Protein AF-A0A2W6ZBH2-F1 (afdb_monomer_lite)

Sequence (110 aa):
MNERRKTFGVDPGPTDDLGASDFQPRPIARPDPAAARRVAEADGYTSGATTRAPGDTQHRYRTGRTAQLNLKVTPETRARFAAMADAAGVSMNELFERAFAAYLKSEDGR

Radius of gyration: 28.19 Å; chains: 1; bounding box: 40×54×74 Å

Secondary structure (DSSP, 8-state):
--------------GGGGTGGG-PPPPP-PPPHHHHHHHHHHTT--TT-----TT-------------------HHHHHHHHHHHHHTTS-HHHHHHHHHHHHHHHHHT-

pLDDT: mean 78.33, std 16.03, range [37.0, 98.19]

Structure (mmCIF, N/CA/C/O backbone):
data_AF-A0A2W6ZBH2-F1
#
_entry.id   AF-A0A2W6ZBH2-F1
#
loop_
_atom_site.group_PDB
_atom_site.id
_atom_site.type_symbol
_atom_site.label_atom_id
_atom_site.label_alt_id
_atom_site.label_comp_id
_atom_site.label_asym_id
_atom_site.label_entity_id
_atom_site.label_seq_id
_atom_site.pdbx_PDB_ins_code
_atom_site.Cartn_x
_atom_site.Cartn_y
_atom_site.Cartn_z
_atom_site.occupancy
_atom_site.B_iso_or_equiv
_atom_site.auth_seq_id
_atom_site.auth_comp_id
_atom_site.auth_asym_id
_atom_site.auth_atom_id
_atom_site.pdbx_PDB_model_num
ATOM 1 N N . MET A 1 1 ? -21.664 32.406 -27.147 1.00 37.00 1 MET A N 1
ATOM 2 C CA . MET A 1 1 ? -20.529 32.968 -27.906 1.00 37.00 1 MET A CA 1
ATOM 3 C C . MET A 1 1 ? -19.337 32.987 -26.954 1.00 37.00 1 MET A C 1
ATOM 5 O O . MET A 1 1 ? -19.189 33.950 -26.221 1.00 37.00 1 MET A O 1
ATOM 9 N N . ASN A 1 2 ? -18.581 31.888 -26.834 1.00 43.66 2 ASN A N 1
ATOM 10 C CA . ASN A 1 2 ? -17.492 31.806 -25.849 1.00 43.66 2 ASN A CA 1
ATOM 11 C C . ASN A 1 2 ? -16.150 32.025 -26.543 1.00 43.66 2 ASN A C 1
ATOM 13 O O . ASN A 1 2 ? -15.661 31.166 -27.274 1.00 43.66 2 ASN A O 1
ATOM 17 N N . GLU A 1 3 ? -15.590 33.204 -26.307 1.00 51.34 3 GLU A N 1
ATOM 18 C CA . GLU A 1 3 ? -14.303 33.655 -26.813 1.00 51.34 3 GLU A CA 1
ATOM 19 C C . GLU A 1 3 ? -13.165 32.939 -26.068 1.00 51.34 3 GLU A C 1
ATOM 21 O O . GLU A 1 3 ? -13.066 32.981 -24.839 1.00 51.34 3 GLU A O 1
ATOM 26 N N . ARG A 1 4 ? -12.316 32.220 -26.809 1.00 60.31 4 ARG A N 1
ATOM 27 C CA . ARG A 1 4 ? -11.138 31.548 -26.248 1.00 60.31 4 ARG A CA 1
ATOM 28 C C . ARG A 1 4 ? -10.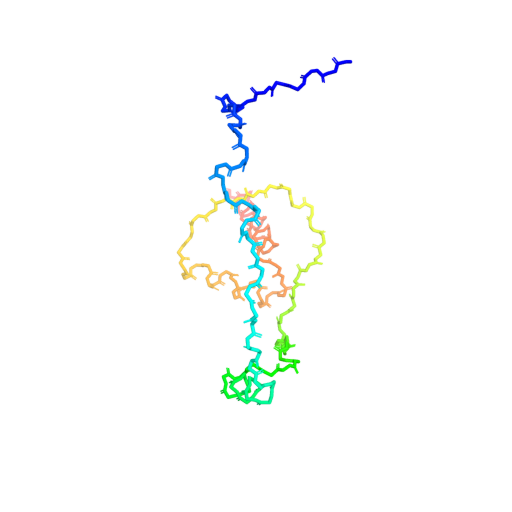064 32.598 -25.959 1.00 60.31 4 ARG A C 1
ATOM 30 O O . ARG A 1 4 ? -9.512 33.178 -26.889 1.00 60.31 4 ARG A O 1
ATOM 37 N N . ARG A 1 5 ? -9.732 32.813 -24.681 1.00 54.66 5 ARG A N 1
ATOM 38 C CA . ARG A 1 5 ? -8.575 33.632 -24.280 1.00 54.66 5 ARG A CA 1
ATOM 39 C C . ARG A 1 5 ? -7.287 33.018 -24.843 1.00 54.66 5 ARG A C 1
ATOM 41 O O . ARG A 1 5 ? -6.963 31.875 -24.529 1.00 54.66 5 ARG A O 1
ATOM 48 N N . LYS A 1 6 ? -6.550 33.783 -25.654 1.00 56.91 6 LYS A N 1
ATOM 49 C CA . LYS A 1 6 ? -5.196 33.451 -26.121 1.00 56.91 6 LYS A CA 1
ATOM 50 C C . LYS A 1 6 ? -4.217 33.576 -24.945 1.00 56.91 6 LYS A C 1
ATOM 52 O O . LYS A 1 6 ? -3.815 34.678 -24.596 1.00 56.91 6 LYS A O 1
ATOM 57 N N . THR A 1 7 ? -3.857 32.460 -24.313 1.00 52.69 7 THR A N 1
ATOM 58 C CA . THR A 1 7 ? -2.897 32.407 -23.187 1.00 52.69 7 THR A CA 1
ATOM 59 C C . THR A 1 7 ? -1.436 32.262 -23.609 1.00 52.69 7 THR A C 1
ATOM 61 O O . THR A 1 7 ? -0.571 32.124 -22.752 1.00 52.69 7 THR 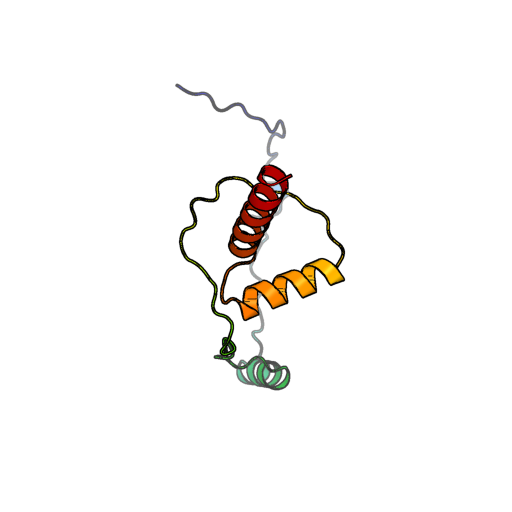A O 1
ATOM 64 N N . PHE A 1 8 ? -1.126 32.330 -24.901 1.00 53.38 8 PHE A N 1
ATOM 65 C CA . PHE A 1 8 ? 0.253 32.292 -25.377 1.00 53.38 8 PHE A CA 1
ATOM 66 C C . PHE A 1 8 ? 0.485 33.511 -26.266 1.00 53.38 8 PHE A C 1
ATOM 68 O O . PHE A 1 8 ? 0.103 33.528 -27.431 1.00 53.38 8 PHE A O 1
ATOM 75 N N . GLY A 1 9 ? 1.045 34.567 -25.675 1.00 52.91 9 GLY A N 1
ATOM 76 C CA . GLY A 1 9 ? 1.440 35.808 -26.349 1.00 52.91 9 GLY A CA 1
ATOM 77 C C . GLY A 1 9 ? 2.733 35.660 -27.150 1.00 52.91 9 GLY A C 1
ATOM 78 O O . GLY A 1 9 ? 3.603 36.517 -27.060 1.00 52.91 9 GLY A O 1
ATOM 79 N N . VAL A 1 10 ? 2.874 34.562 -27.889 1.00 56.19 10 VAL A N 1
ATOM 80 C CA . VAL A 1 10 ? 3.909 34.410 -28.910 1.00 56.19 10 VAL A CA 1
ATOM 81 C C . VAL A 1 10 ? 3.157 34.377 -30.226 1.00 56.19 10 VAL A C 1
ATOM 83 O O . VAL A 1 10 ? 2.419 33.429 -30.497 1.00 56.19 10 VAL A O 1
ATOM 86 N N . ASP A 1 11 ? 3.275 35.460 -30.987 1.00 59.81 11 ASP A N 1
ATOM 87 C CA . ASP A 1 11 ? 2.884 35.460 -32.390 1.00 59.81 11 ASP A CA 1
ATOM 88 C C . ASP A 1 11 ? 3.707 34.348 -33.055 1.00 59.81 11 ASP A C 1
ATOM 90 O O . ASP A 1 11 ? 4.940 34.394 -32.945 1.00 59.81 11 ASP A O 1
ATOM 94 N N . PRO A 1 12 ? 3.099 33.285 -33.620 1.00 57.81 12 PRO A N 1
ATOM 95 C CA . PRO A 1 12 ? 3.870 32.318 -34.371 1.00 57.81 12 PRO A CA 1
ATOM 96 C C . PRO A 1 12 ? 4.368 33.074 -35.597 1.00 57.81 12 PRO A C 1
ATOM 98 O O . PRO A 1 12 ? 3.641 33.225 -36.578 1.00 57.81 12 PRO A O 1
ATOM 101 N N . GLY A 1 13 ? 5.589 33.605 -35.503 1.00 60.12 13 GLY A N 1
ATOM 102 C CA . GLY A 1 13 ? 6.303 34.174 -36.635 1.00 60.12 13 GLY A CA 1
ATOM 103 C C . GLY A 1 13 ? 6.238 33.222 -37.835 1.00 60.12 13 GLY A C 1
ATOM 104 O O . GLY A 1 13 ? 5.894 32.045 -37.667 1.00 60.12 13 GLY A O 1
ATOM 105 N N . PRO A 1 14 ? 6.508 33.723 -39.050 1.00 59.88 14 PRO A N 1
ATOM 106 C CA . PRO A 1 14 ? 6.352 32.947 -40.274 1.00 59.88 14 PRO A CA 1
ATOM 107 C C . PRO A 1 14 ? 6.945 31.545 -40.091 1.00 59.88 14 PRO A C 1
ATOM 109 O O . PRO A 1 14 ? 8.117 31.375 -39.767 1.00 59.88 14 PRO A O 1
ATOM 112 N N . THR A 1 15 ? 6.090 30.530 -40.239 1.00 58.06 15 THR A N 1
ATOM 113 C CA . THR A 1 15 ? 6.442 29.113 -40.026 1.00 58.06 15 THR A CA 1
ATOM 114 C C . THR A 1 15 ? 7.532 28.619 -40.984 1.00 58.06 15 THR A C 1
ATOM 116 O O . THR A 1 15 ? 8.082 27.538 -40.776 1.00 58.06 15 THR A O 1
ATOM 119 N N . ASP A 1 16 ? 7.880 29.437 -41.981 1.00 57.75 16 ASP A N 1
ATOM 120 C CA . ASP A 1 16 ? 8.998 29.255 -42.903 1.00 57.75 16 ASP A CA 1
ATOM 121 C C . ASP A 1 16 ? 10.372 29.220 -42.210 1.00 57.75 16 ASP A C 1
ATOM 123 O O . ASP A 1 16 ? 11.252 28.494 -42.671 1.00 57.75 16 ASP A O 1
ATOM 127 N N . ASP A 1 17 ? 10.558 29.890 -41.064 1.00 59.59 17 ASP A N 1
ATOM 128 C CA . ASP A 1 17 ? 11.851 29.895 -40.349 1.00 59.59 17 ASP A CA 1
ATOM 129 C C . ASP A 1 17 ? 12.205 28.531 -39.720 1.00 59.59 17 ASP A C 1
ATOM 131 O O . ASP A 1 17 ? 13.353 28.282 -39.349 1.00 59.59 17 ASP A O 1
ATOM 135 N N . LEU A 1 18 ? 11.234 27.617 -39.602 1.00 65.31 18 LEU A N 1
ATOM 136 C CA . LEU A 1 18 ? 11.442 26.276 -39.042 1.00 65.31 18 LEU A CA 1
ATOM 137 C C . LEU A 1 18 ? 11.918 25.249 -40.082 1.00 65.31 18 LEU A C 1
ATOM 139 O O . LEU A 1 18 ? 12.084 24.080 -39.732 1.00 65.31 18 LEU A O 1
ATOM 143 N N . GLY A 1 19 ? 12.115 25.649 -41.347 1.00 66.44 19 GLY A N 1
ATOM 144 C CA . GLY A 1 19 ? 12.621 24.758 -42.399 1.00 66.44 19 GLY A CA 1
ATOM 145 C C . GLY A 1 19 ? 11.745 23.519 -42.615 1.00 66.44 19 GLY A C 1
ATOM 146 O O . GLY A 1 19 ? 12.234 22.465 -43.017 1.00 66.44 19 GLY A O 1
ATOM 147 N N . ALA A 1 20 ? 10.443 23.611 -42.316 1.00 65.69 20 ALA A N 1
ATOM 148 C CA . ALA A 1 20 ? 9.520 22.478 -42.391 1.00 65.69 20 ALA A CA 1
ATOM 149 C C . ALA A 1 20 ? 9.405 21.914 -43.820 1.00 65.69 20 ALA A C 1
ATOM 151 O O . ALA A 1 20 ? 9.206 20.713 -43.995 1.00 65.69 20 ALA A O 1
ATOM 152 N N . SER A 1 21 ? 9.592 22.766 -44.832 1.00 73.88 21 SER A N 1
ATOM 153 C CA . SER A 1 21 ? 9.623 22.391 -46.251 1.00 73.88 21 SER A CA 1
ATOM 154 C C . SER A 1 21 ? 10.849 21.544 -46.629 1.00 73.88 21 SER A C 1
ATOM 156 O O . SER A 1 21 ? 10.770 20.721 -47.543 1.00 73.88 21 SER A O 1
ATOM 158 N N . ASP A 1 22 ? 11.953 21.684 -45.887 1.00 75.81 22 ASP A N 1
ATOM 159 C CA . ASP A 1 22 ? 13.203 20.939 -46.094 1.00 75.81 22 ASP A CA 1
ATOM 160 C C . ASP A 1 22 ? 13.234 19.608 -45.323 1.00 75.81 22 ASP A C 1
ATOM 162 O O . ASP A 1 22 ? 14.149 18.794 -45.490 1.00 75.81 22 ASP A O 1
ATOM 166 N N . PHE A 1 23 ? 12.224 19.345 -44.487 1.00 79.81 23 PHE A N 1
ATOM 167 C CA . PHE A 1 23 ? 12.081 18.086 -43.764 1.00 79.81 23 PHE A CA 1
ATOM 168 C C . PHE A 1 23 ? 11.635 16.969 -44.715 1.00 79.81 23 PHE A C 1
ATOM 170 O O . PHE A 1 23 ? 10.459 16.621 -44.816 1.00 79.81 23 PHE A O 1
ATOM 177 N N . GLN A 1 24 ? 12.599 16.385 -45.422 1.00 82.44 24 GLN A N 1
ATOM 178 C CA . GLN A 1 24 ? 12.381 15.206 -46.253 1.00 82.44 24 GLN A CA 1
ATOM 179 C C . GLN A 1 24 ? 12.818 13.935 -45.511 1.00 82.44 24 GLN A C 1
ATOM 181 O O . GLN A 1 24 ? 13.888 13.912 -44.886 1.00 82.44 24 GLN A O 1
ATOM 186 N N . PRO A 1 25 ? 12.022 12.851 -45.560 1.00 81.56 25 PRO A N 1
ATOM 187 C CA . PRO A 1 25 ? 12.389 11.598 -44.920 1.00 81.56 25 PRO A CA 1
ATOM 188 C C . PRO A 1 25 ? 13.665 11.052 -45.563 1.00 81.56 25 PRO A C 1
ATOM 190 O O . PRO A 1 25 ? 13.724 10.805 -46.768 1.00 81.56 25 PRO A O 1
ATOM 193 N N . ARG A 1 26 ? 14.703 10.833 -44.752 1.00 85.44 26 ARG A N 1
ATOM 194 C CA . ARG A 1 26 ? 15.914 10.159 -45.231 1.00 85.44 26 ARG A CA 1
ATOM 195 C C . ARG A 1 26 ? 15.585 8.696 -45.535 1.00 85.44 26 ARG A C 1
ATOM 197 O O . ARG A 1 26 ? 14.852 8.077 -44.758 1.00 85.44 26 ARG A O 1
ATOM 204 N N . PRO A 1 27 ? 16.139 8.108 -46.606 1.00 83.12 27 PRO A N 1
ATOM 205 C CA . PRO A 1 27 ? 15.992 6.682 -46.852 1.00 83.12 27 PRO A CA 1
ATOM 206 C C . PRO A 1 27 ? 16.617 5.900 -45.689 1.00 83.12 27 PRO A C 1
ATOM 208 O O . PRO A 1 27 ? 17.812 6.000 -45.420 1.00 83.12 27 PRO A O 1
ATOM 211 N N . ILE A 1 28 ? 15.788 5.142 -44.969 1.00 81.81 28 ILE A N 1
ATOM 212 C CA . ILE A 1 28 ? 16.224 4.307 -43.847 1.00 81.81 28 ILE A CA 1
ATOM 213 C C . ILE A 1 28 ? 16.620 2.940 -44.399 1.00 81.81 28 ILE A C 1
ATOM 215 O O . ILE A 1 28 ? 15.777 2.211 -44.928 1.00 81.81 28 ILE A O 1
ATOM 219 N N . ALA A 1 29 ? 17.888 2.567 -44.230 1.00 84.19 29 ALA A N 1
ATOM 220 C CA . ALA A 1 29 ? 18.323 1.190 -44.415 1.00 84.19 29 ALA A CA 1
ATOM 221 C C . ALA A 1 29 ? 17.726 0.341 -43.285 1.00 84.19 29 ALA A C 1
ATOM 223 O O . ALA A 1 29 ? 18.127 0.457 -42.126 1.00 84.19 29 ALA A O 1
ATOM 224 N N . ARG A 1 30 ? 16.717 -0.475 -43.605 1.00 81.56 30 ARG A N 1
ATOM 225 C CA . ARG A 1 30 ? 16.144 -1.394 -42.617 1.00 81.56 30 ARG A CA 1
ATOM 226 C C . ARG A 1 30 ? 17.127 -2.548 -42.397 1.00 81.56 30 ARG A C 1
ATOM 228 O O . ARG A 1 30 ? 17.559 -3.141 -43.386 1.00 81.56 30 ARG A O 1
ATOM 235 N N . PRO A 1 31 ? 17.485 -2.872 -41.145 1.00 81.06 31 PRO A N 1
ATOM 236 C CA . PRO A 1 31 ? 18.310 -4.037 -40.862 1.00 81.06 31 PRO A CA 1
ATOM 237 C C . PRO A 1 31 ? 17.576 -5.324 -41.253 1.00 81.06 31 PRO A C 1
ATOM 239 O O . PRO A 1 31 ? 16.343 -5.362 -41.275 1.00 81.06 31 PRO A O 1
ATOM 242 N N . ASP A 1 32 ? 18.344 -6.376 -41.540 1.00 89.12 32 ASP A N 1
ATOM 243 C CA . ASP A 1 32 ? 17.809 -7.709 -41.819 1.00 89.12 32 ASP A CA 1
ATOM 244 C C . ASP A 1 32 ? 16.918 -8.180 -40.648 1.00 89.12 32 ASP A C 1
ATOM 246 O O . ASP A 1 32 ? 17.410 -8.319 -39.519 1.00 89.12 32 ASP A O 1
ATOM 250 N N . PRO A 1 33 ? 15.622 -8.453 -40.888 1.00 84.19 33 PRO A N 1
ATOM 251 C CA . PRO A 1 33 ? 14.707 -8.933 -39.859 1.00 84.19 33 PRO A CA 1
ATOM 252 C C . PRO A 1 33 ? 15.200 -10.197 -39.142 1.00 84.19 33 PRO A C 1
ATOM 254 O O . PRO A 1 33 ? 14.947 -10.357 -37.947 1.00 84.19 33 PRO A O 1
ATOM 257 N N . ALA A 1 34 ? 15.931 -11.082 -39.828 1.00 85.31 34 ALA A N 1
ATOM 258 C CA . ALA A 1 34 ? 16.468 -12.297 -39.219 1.00 85.31 34 ALA A CA 1
ATOM 259 C C . ALA A 1 34 ? 17.650 -12.007 -38.277 1.00 85.31 34 ALA A C 1
ATOM 261 O O . ALA A 1 34 ? 17.826 -12.687 -37.265 1.00 85.31 34 ALA A O 1
ATOM 262 N N . ALA A 1 35 ? 18.463 -10.988 -38.568 1.00 86.25 35 ALA A N 1
ATOM 263 C CA . ALA A 1 35 ? 19.497 -10.509 -37.653 1.00 86.25 35 ALA A CA 1
ATOM 264 C C . ALA A 1 35 ? 18.885 -9.864 -36.398 1.00 86.25 35 ALA A C 1
ATOM 266 O O . ALA A 1 35 ? 19.272 -10.216 -35.286 1.00 86.25 35 ALA A O 1
ATOM 267 N N . ALA A 1 36 ? 17.877 -9.002 -36.567 1.00 83.88 36 ALA A N 1
ATOM 268 C CA . ALA A 1 36 ? 17.172 -8.373 -35.449 1.00 83.88 36 ALA A CA 1
ATOM 269 C C . ALA A 1 36 ? 16.497 -9.408 -34.532 1.00 83.88 36 ALA A C 1
ATOM 271 O O . ALA A 1 36 ? 16.576 -9.306 -33.309 1.00 83.88 36 ALA A O 1
ATOM 272 N N . ARG A 1 37 ? 15.889 -10.446 -35.120 1.00 83.88 37 ARG A N 1
ATOM 273 C CA . ARG A 1 37 ? 15.259 -11.538 -34.370 1.00 83.88 37 ARG A CA 1
ATOM 274 C C . ARG A 1 37 ? 16.264 -12.347 -33.546 1.00 83.88 37 ARG A C 1
ATOM 276 O O . ARG A 1 37 ? 15.982 -12.635 -32.391 1.00 83.88 37 ARG A O 1
ATOM 283 N N . ARG A 1 38 ? 17.440 -12.662 -34.100 1.00 85.12 38 ARG A N 1
ATOM 284 C CA . ARG A 1 38 ? 18.498 -13.397 -33.381 1.00 85.12 38 ARG A CA 1
ATOM 285 C C . ARG A 1 38 ? 19.007 -12.643 -32.152 1.00 85.12 38 ARG A C 1
ATOM 287 O O . ARG A 1 38 ? 19.221 -13.263 -31.119 1.00 85.12 38 ARG A O 1
ATOM 294 N N . VAL A 1 39 ? 19.177 -11.324 -32.259 1.00 85.38 39 VAL A N 1
ATOM 295 C CA . VAL A 1 39 ? 19.583 -10.478 -31.122 1.00 85.38 39 VAL A CA 1
ATOM 296 C C . VAL A 1 39 ? 18.487 -10.445 -30.059 1.00 85.38 39 VAL A C 1
ATOM 298 O O . VAL A 1 39 ? 18.765 -10.681 -28.890 1.00 85.38 39 VAL A O 1
ATOM 301 N N . ALA A 1 40 ? 17.232 -10.242 -30.468 1.00 83.81 40 ALA A N 1
ATOM 302 C CA . ALA A 1 40 ? 16.099 -10.249 -29.547 1.00 83.81 40 ALA A CA 1
ATOM 303 C C . ALA A 1 40 ? 15.975 -11.587 -28.794 1.00 83.81 40 ALA A C 1
ATOM 305 O O . ALA A 1 40 ? 15.799 -11.59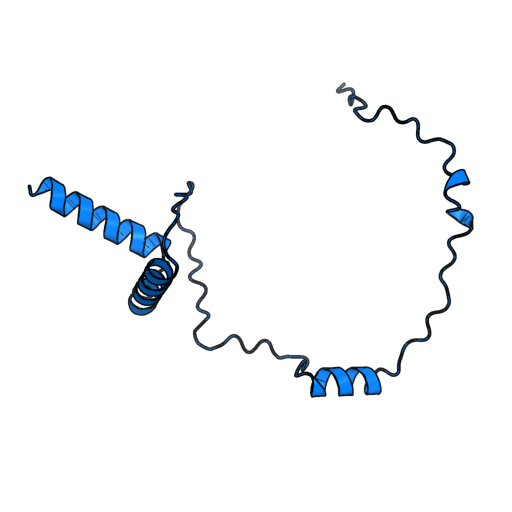4 -27.581 1.00 83.81 40 ALA A O 1
ATOM 306 N N . GLU A 1 41 ? 16.116 -12.716 -29.491 1.00 83.00 41 GLU A N 1
ATOM 307 C CA . GLU A 1 41 ? 16.064 -14.049 -28.882 1.00 83.00 41 GLU A CA 1
ATOM 308 C C . GLU A 1 41 ? 17.245 -14.306 -27.929 1.00 83.00 41 GLU A C 1
ATOM 310 O O . GLU A 1 41 ? 17.032 -14.868 -26.855 1.00 83.00 41 GLU A O 1
ATOM 315 N N . ALA A 1 42 ? 18.459 -13.855 -28.270 1.00 83.12 42 ALA A N 1
ATOM 316 C CA . ALA A 1 42 ? 19.635 -13.954 -27.398 1.00 83.12 42 ALA A CA 1
ATOM 317 C C . ALA A 1 42 ? 19.475 -13.152 -26.093 1.00 83.12 42 ALA A C 1
ATOM 319 O O . ALA A 1 42 ? 19.890 -13.617 -25.033 1.00 83.12 42 ALA A O 1
ATOM 320 N N . ASP A 1 43 ? 18.806 -12.000 -26.164 1.00 81.62 43 ASP A N 1
ATOM 321 C CA . ASP A 1 43 ? 18.494 -11.142 -25.015 1.00 81.62 43 ASP A CA 1
ATOM 322 C C . ASP A 1 43 ? 17.213 -11.578 -24.268 1.00 81.62 43 ASP A C 1
ATOM 324 O O . ASP A 1 43 ? 16.755 -10.907 -23.342 1.00 81.62 43 ASP A O 1
ATOM 328 N N . GLY A 1 44 ? 16.610 -12.710 -24.653 1.00 76.62 44 GLY A N 1
ATOM 329 C CA . GLY A 1 44 ? 15.426 -13.274 -23.997 1.00 76.62 44 GLY A CA 1
ATOM 330 C C . GLY A 1 44 ? 14.091 -12.643 -24.409 1.00 76.62 44 GLY A C 1
ATOM 331 O O . GLY A 1 44 ? 13.041 -13.017 -23.882 1.00 76.62 44 GLY A O 1
ATOM 332 N N . TYR A 1 45 ? 14.087 -11.738 -25.388 1.00 73.00 45 TYR A N 1
ATOM 333 C CA . TYR A 1 45 ? 12.883 -11.158 -25.981 1.00 73.00 45 TYR A CA 1
ATOM 334 C C . TYR A 1 45 ? 12.290 -12.100 -27.035 1.00 73.00 45 TYR A C 1
ATOM 336 O O . TYR A 1 45 ? 12.416 -11.900 -28.244 1.00 73.00 45 TYR A O 1
ATOM 344 N N . THR A 1 46 ? 11.602 -13.143 -26.574 1.00 77.06 46 THR A N 1
ATOM 345 C CA . THR A 1 46 ? 10.819 -14.028 -27.446 1.00 77.06 46 THR A CA 1
ATOM 346 C C . THR A 1 46 ? 9.397 -13.489 -27.627 1.00 77.06 46 THR A C 1
ATOM 348 O O . THR A 1 46 ? 8.726 -13.075 -26.678 1.00 77.06 46 THR A O 1
ATOM 351 N N . SER A 1 47 ? 8.913 -13.471 -28.871 1.00 66.75 47 SER A N 1
ATOM 352 C CA . SER A 1 47 ? 7.529 -13.087 -29.172 1.00 66.75 47 SER A CA 1
ATOM 353 C C . SER A 1 47 ? 6.574 -14.100 -28.528 1.00 66.75 47 SER A C 1
ATOM 355 O O . SER A 1 47 ? 6.554 -15.268 -28.900 1.00 66.75 47 SER A O 1
ATOM 357 N N . GLY A 1 48 ? 5.821 -13.656 -27.516 1.00 63.31 48 GLY A N 1
ATOM 358 C CA . GLY A 1 48 ? 4.947 -14.510 -26.699 1.00 63.31 48 GLY A CA 1
ATOM 359 C C . GLY A 1 48 ? 5.361 -14.652 -25.228 1.00 63.31 48 GLY A C 1
ATOM 360 O O . GLY A 1 48 ? 4.601 -15.225 -24.450 1.00 63.31 48 GLY A O 1
ATOM 361 N N . ALA A 1 49 ? 6.496 -14.083 -24.803 1.00 58.00 49 ALA A N 1
ATOM 362 C CA . ALA A 1 49 ? 6.916 -14.062 -23.398 1.00 58.00 49 ALA A CA 1
ATOM 363 C C . ALA A 1 49 ? 6.150 -13.020 -22.562 1.00 58.00 49 ALA A C 1
ATOM 365 O O . ALA A 1 49 ? 6.721 -12.131 -21.939 1.00 58.00 49 ALA A O 1
ATOM 366 N N . THR A 1 50 ? 4.827 -13.147 -22.502 1.00 59.38 50 THR A N 1
ATOM 367 C CA . THR A 1 50 ? 4.100 -12.756 -21.293 1.00 59.38 50 THR A CA 1
ATOM 368 C C . THR A 1 50 ? 3.675 -14.041 -20.603 1.00 59.38 50 THR A C 1
ATOM 370 O O . THR A 1 50 ? 2.496 -14.393 -20.561 1.00 59.38 50 THR A O 1
ATOM 373 N N . THR A 1 51 ? 4.635 -14.790 -20.064 1.00 59.06 51 THR A N 1
ATOM 374 C CA . THR A 1 51 ? 4.309 -15.756 -19.018 1.00 59.06 51 THR A CA 1
ATOM 375 C C . THR A 1 51 ? 3.904 -14.941 -17.801 1.00 59.06 51 THR A C 1
ATOM 377 O O . THR A 1 51 ? 4.733 -14.612 -16.956 1.00 59.06 51 THR A O 1
ATOM 380 N N . ARG A 1 52 ? 2.629 -14.539 -17.739 1.00 56.56 52 ARG A N 1
ATOM 381 C CA . ARG A 1 52 ? 2.018 -14.090 -16.491 1.00 56.56 52 ARG A CA 1
ATOM 382 C C . ARG A 1 52 ? 2.286 -15.211 -15.499 1.00 56.56 52 ARG A C 1
ATOM 384 O O . ARG A 1 52 ? 1.773 -16.314 -15.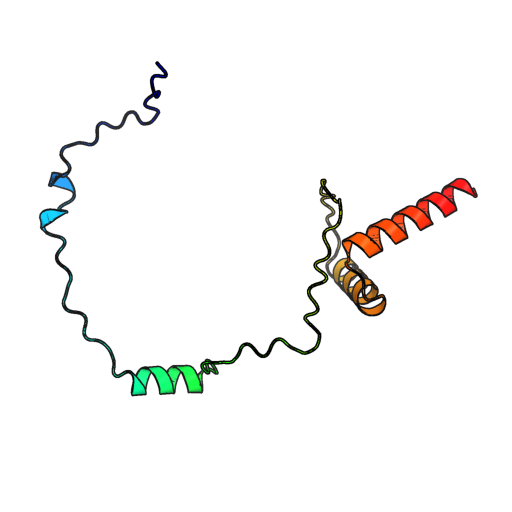680 1.00 56.56 52 ARG A O 1
ATOM 391 N N . ALA A 1 53 ? 3.168 -14.960 -14.536 1.00 60.03 53 ALA A N 1
ATOM 392 C CA . ALA A 1 53 ? 3.496 -15.957 -13.536 1.00 60.03 53 ALA A CA 1
ATOM 393 C C . ALA A 1 53 ? 2.179 -16.422 -12.885 1.00 60.03 53 ALA A C 1
ATOM 395 O 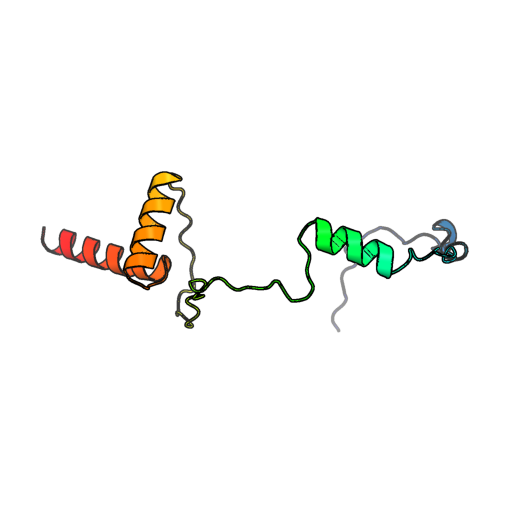O . ALA A 1 53 ? 1.331 -15.570 -12.581 1.00 60.03 53 ALA A O 1
ATOM 396 N N . PRO A 1 54 ? 1.959 -17.735 -12.698 1.00 51.41 54 PRO A N 1
ATOM 397 C CA . PRO A 1 54 ? 0.847 -18.222 -11.894 1.00 51.41 54 PRO A CA 1
ATOM 398 C C . PRO A 1 54 ? 0.988 -17.611 -10.492 1.00 51.41 54 PRO A C 1
ATOM 400 O O . PRO A 1 54 ? 1.894 -17.973 -9.750 1.00 51.41 54 PRO A O 1
ATOM 403 N N . GLY A 1 55 ? 0.171 -16.601 -10.182 1.00 55.31 55 GLY A N 1
ATOM 404 C CA . GLY A 1 55 ? 0.320 -15.774 -8.978 1.00 55.31 55 GLY A CA 1
ATOM 405 C C . GLY A 1 55 ? 0.127 -14.273 -9.201 1.00 55.31 55 GLY A C 1
ATOM 406 O O . GLY A 1 55 ? -0.165 -13.560 -8.251 1.00 55.31 55 GLY A O 1
ATOM 407 N N . ASP A 1 56 ? 0.177 -13.778 -10.443 1.00 54.97 56 ASP A N 1
ATOM 408 C CA . ASP A 1 56 ? -0.262 -12.407 -10.745 1.00 54.97 56 ASP A CA 1
ATOM 409 C C . ASP A 1 56 ? -1.796 -12.351 -10.768 1.00 54.97 56 ASP A C 1
ATOM 411 O O . ASP A 1 56 ? -2.418 -12.040 -11.781 1.00 54.97 56 ASP A O 1
ATOM 415 N N . THR A 1 57 ? -2.462 -12.744 -9.683 1.00 57.72 57 THR A N 1
ATOM 416 C CA . THR A 1 57 ? -3.891 -12.502 -9.496 1.00 57.72 57 THR A CA 1
ATOM 417 C C . THR A 1 57 ? -4.059 -11.037 -9.155 1.00 57.72 57 THR A C 1
ATOM 419 O O . THR A 1 57 ? -4.154 -10.650 -7.999 1.00 57.72 57 THR A O 1
ATOM 422 N N . GLN A 1 58 ? -4.093 -10.187 -10.177 1.00 59.25 58 GLN A N 1
ATOM 423 C CA . GLN A 1 58 ? -4.601 -8.835 -10.027 1.00 59.25 58 GLN A CA 1
ATOM 424 C C . GLN A 1 58 ? -5.974 -8.885 -9.346 1.00 59.25 58 GLN A C 1
ATOM 426 O O . GLN A 1 58 ? -6.979 -9.218 -9.975 1.00 59.25 58 GLN A O 1
ATOM 431 N N . HIS A 1 59 ? -6.003 -8.554 -8.055 1.00 59.44 59 HIS A N 1
ATOM 432 C CA . HIS A 1 59 ? -7.204 -8.459 -7.232 1.00 59.44 59 HIS A CA 1
ATOM 433 C C . HIS A 1 59 ? -8.004 -7.223 -7.660 1.00 59.44 59 HIS A C 1
ATOM 435 O O . HIS A 1 59 ? -8.012 -6.190 -6.994 1.00 59.44 59 HIS A O 1
ATOM 441 N N . ARG A 1 60 ? -8.624 -7.288 -8.840 1.00 61.25 60 ARG A N 1
ATOM 442 C CA . ARG A 1 60 ? -9.423 -6.204 -9.412 1.00 61.25 60 ARG A CA 1
ATOM 443 C C . ARG A 1 60 ? -10.902 -6.529 -9.262 1.00 61.25 60 ARG A C 1
ATOM 445 O O . ARG A 1 60 ? -11.571 -6.874 -10.229 1.00 61.25 60 ARG A O 1
ATOM 452 N N . TYR A 1 61 ? -11.421 -6.365 -8.052 1.00 67.56 61 TYR A N 1
ATOM 453 C CA . TYR A 1 61 ? -12.853 -6.147 -7.858 1.00 67.56 61 TYR A CA 1
ATOM 454 C C . TYR A 1 61 ? -13.073 -4.652 -7.629 1.00 67.56 61 TYR A C 1
ATOM 456 O O . TYR A 1 61 ? -12.235 -3.983 -7.023 1.00 67.56 61 TYR A O 1
ATOM 464 N N . ARG A 1 62 ? -14.163 -4.089 -8.165 1.00 67.44 62 ARG A N 1
ATOM 465 C CA . ARG A 1 62 ? -14.487 -2.671 -7.952 1.00 67.44 62 ARG A CA 1
ATOM 466 C C . ARG A 1 62 ? -14.763 -2.457 -6.469 1.00 67.44 62 ARG A C 1
ATOM 468 O O . ARG A 1 62 ? -15.787 -2.894 -5.962 1.00 67.44 62 ARG A O 1
ATOM 475 N N . THR A 1 63 ? -13.848 -1.785 -5.785 1.00 70.25 63 THR A N 1
ATOM 476 C CA . THR A 1 63 ? -14.000 -1.439 -4.371 1.00 70.25 63 THR A CA 1
ATOM 477 C C . THR A 1 63 ? -14.385 0.028 -4.283 1.00 70.25 63 THR A C 1
ATOM 479 O O . THR A 1 63 ? -13.701 0.840 -4.901 1.00 70.25 63 THR A O 1
ATOM 482 N N . GLY A 1 64 ? -15.445 0.386 -3.550 1.00 84.12 64 GLY A N 1
ATOM 483 C CA . GLY A 1 64 ? -15.966 1.762 -3.414 1.00 84.12 64 GLY A CA 1
ATOM 484 C C . GLY A 1 64 ? -15.029 2.770 -2.724 1.00 84.12 64 GLY A C 1
ATOM 485 O O . GLY A 1 64 ? -15.493 3.756 -2.165 1.00 84.12 64 GLY A O 1
ATOM 486 N N . ARG A 1 65 ? -13.717 2.520 -2.739 1.00 86.94 65 ARG A N 1
ATOM 487 C CA . ARG A 1 65 ? -12.659 3.353 -2.170 1.00 86.94 65 ARG A CA 1
ATOM 488 C C . ARG A 1 65 ? -12.445 4.567 -3.066 1.00 86.94 65 ARG A C 1
ATOM 490 O O . ARG A 1 65 ? -11.989 4.430 -4.199 1.00 86.94 65 ARG A O 1
ATOM 497 N N . THR A 1 66 ? -12.785 5.743 -2.553 1.00 88.19 66 THR A N 1
ATOM 498 C CA . THR A 1 66 ? -12.745 7.018 -3.290 1.00 88.19 66 THR A CA 1
ATOM 499 C C . THR A 1 66 ? -11.623 7.950 -2.837 1.00 88.19 66 THR A C 1
ATOM 501 O O . THR A 1 66 ? -11.260 8.859 -3.579 1.00 88.19 66 THR A O 1
ATOM 504 N N . ALA A 1 67 ? -11.051 7.723 -1.651 1.00 88.81 67 ALA A N 1
ATOM 505 C CA . ALA A 1 67 ? -10.007 8.554 -1.057 1.00 88.81 67 ALA A CA 1
ATOM 506 C C . ALA A 1 67 ? -8.708 7.764 -0.829 1.00 88.81 67 ALA A C 1
ATOM 508 O O . ALA A 1 67 ? -8.733 6.552 -0.611 1.00 88.81 67 ALA A O 1
ATOM 509 N N . GLN A 1 68 ? -7.571 8.464 -0.870 1.00 91.06 68 GLN A N 1
ATOM 510 C CA . GLN A 1 68 ? -6.244 7.900 -0.610 1.00 91.06 68 GLN A CA 1
ATOM 511 C C . GLN A 1 68 ? -5.750 8.291 0.783 1.00 91.06 68 GLN A C 1
ATOM 513 O O . GLN A 1 68 ? -5.871 9.446 1.188 1.00 91.06 68 GLN A O 1
ATOM 518 N N . LEU A 1 69 ? -5.126 7.343 1.482 1.00 89.25 69 LEU A N 1
ATOM 519 C CA . LEU A 1 69 ? -4.391 7.593 2.717 1.00 89.25 69 LEU A CA 1
ATOM 520 C C . LEU A 1 69 ? -2.888 7.527 2.418 1.00 89.25 69 LEU A C 1
ATOM 522 O O . LEU A 1 69 ? -2.320 6.449 2.248 1.00 89.25 69 LEU A O 1
ATOM 526 N N . ASN A 1 70 ? -2.239 8.687 2.320 1.00 92.25 70 ASN A N 1
ATOM 527 C CA . ASN A 1 70 ? -0.820 8.778 1.974 1.00 92.25 70 ASN A CA 1
ATOM 528 C C . ASN A 1 70 ? 0.062 8.518 3.201 1.00 92.25 70 ASN A C 1
ATOM 530 O O . ASN A 1 70 ? 0.426 9.442 3.926 1.00 92.25 70 ASN A O 1
ATOM 534 N N . LEU A 1 71 ? 0.417 7.253 3.424 1.00 92.06 71 LEU A N 1
ATOM 535 C CA . LEU A 1 71 ? 1.320 6.843 4.498 1.00 92.06 71 LEU A CA 1
ATOM 536 C C . LEU A 1 71 ? 2.747 6.667 3.982 1.00 92.06 71 LEU A C 1
ATOM 538 O O . LEU A 1 71 ? 2.988 6.036 2.953 1.00 92.06 71 LEU A O 1
ATOM 542 N N . LYS A 1 72 ? 3.709 7.172 4.754 1.00 96.19 72 LYS A N 1
ATOM 543 C CA . LYS A 1 72 ? 5.119 6.810 4.607 1.00 96.19 72 LYS A CA 1
ATOM 544 C C . LYS A 1 72 ? 5.435 5.723 5.627 1.00 96.19 72 LYS A C 1
ATOM 546 O O . LYS A 1 72 ? 5.265 5.936 6.822 1.00 96.19 72 LYS A O 1
ATOM 551 N N . VAL A 1 73 ? 5.895 4.572 5.152 1.00 95.88 73 VAL A N 1
ATOM 552 C CA . VAL A 1 73 ? 6.286 3.425 5.984 1.00 95.88 73 VAL A CA 1
ATOM 553 C C . VAL A 1 73 ? 7.695 2.975 5.618 1.00 95.88 73 VAL A C 1
ATOM 555 O O . VAL A 1 73 ? 8.198 3.299 4.540 1.00 95.88 73 VAL A O 1
ATOM 558 N N . THR A 1 74 ? 8.335 2.213 6.501 1.00 98.19 74 THR A N 1
ATOM 559 C CA . THR A 1 74 ? 9.623 1.589 6.189 1.00 98.19 74 THR A CA 1
ATOM 560 C C . THR A 1 74 ? 9.455 0.507 5.107 1.00 98.19 74 THR A C 1
ATOM 562 O O . THR A 1 74 ? 8.372 -0.081 4.981 1.00 98.19 74 THR A O 1
ATOM 565 N N . PRO A 1 75 ? 10.512 0.198 4.328 1.00 97.44 75 PRO A N 1
ATOM 566 C CA . PRO A 1 75 ? 10.468 -0.877 3.333 1.00 97.44 75 PRO A CA 1
ATOM 567 C C . PRO A 1 75 ? 10.110 -2.236 3.944 1.00 97.44 75 PRO A C 1
ATOM 569 O O . PRO A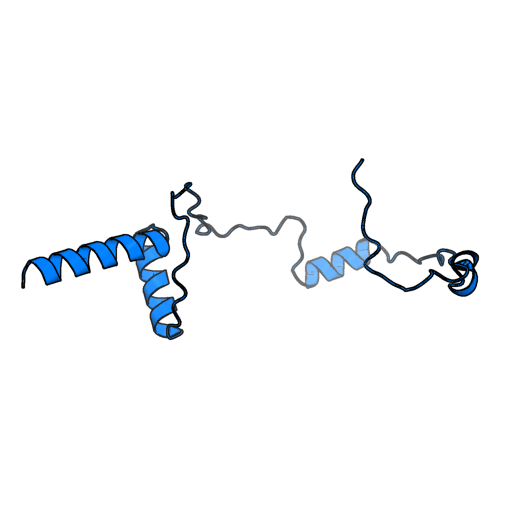 1 75 ? 9.344 -2.997 3.360 1.00 97.44 75 PRO A O 1
ATOM 572 N N . GLU A 1 76 ? 10.614 -2.506 5.148 1.00 97.81 76 GLU A N 1
ATOM 573 C CA . GLU A 1 76 ? 10.331 -3.732 5.889 1.00 97.81 76 GLU A CA 1
ATOM 574 C C . GLU A 1 76 ? 8.845 -3.858 6.241 1.00 97.81 76 GLU A C 1
ATOM 576 O O . GLU A 1 76 ? 8.229 -4.888 5.964 1.00 97.81 76 GLU A O 1
ATOM 581 N N . THR A 1 77 ? 8.239 -2.801 6.789 1.00 97.38 77 THR A N 1
ATOM 582 C CA . THR A 1 77 ? 6.807 -2.798 7.110 1.00 97.38 77 THR A CA 1
ATOM 583 C C . THR A 1 77 ? 5.968 -2.999 5.856 1.00 97.38 77 THR A C 1
ATOM 585 O O . THR A 1 77 ? 5.024 -3.786 5.873 1.00 97.38 77 THR A O 1
ATOM 588 N N . ARG A 1 78 ? 6.337 -2.354 4.741 1.00 96.50 78 ARG A N 1
ATOM 589 C CA . ARG A 1 78 ? 5.658 -2.548 3.454 1.00 96.50 78 ARG A CA 1
ATOM 590 C C . ARG A 1 78 ? 5.729 -4.003 2.984 1.00 96.50 78 ARG A C 1
ATOM 592 O O . ARG A 1 78 ? 4.708 -4.540 2.566 1.00 96.50 78 ARG A O 1
ATOM 599 N N . ALA A 1 79 ? 6.901 -4.635 3.062 1.00 96.00 79 ALA A N 1
ATOM 600 C CA . ALA A 1 79 ? 7.093 -6.022 2.639 1.00 96.00 79 ALA A CA 1
ATOM 601 C C . ALA A 1 79 ? 6.281 -7.001 3.498 1.00 96.00 79 ALA A C 1
ATOM 603 O O . ALA A 1 79 ? 5.571 -7.851 2.965 1.00 96.00 79 ALA A O 1
ATOM 604 N N . ARG A 1 80 ? 6.319 -6.833 4.825 1.00 97.25 80 ARG A N 1
ATOM 605 C CA . ARG A 1 80 ? 5.517 -7.639 5.756 1.00 97.25 80 ARG A CA 1
ATOM 606 C C . ARG A 1 80 ? 4.020 -7.476 5.491 1.00 97.25 80 ARG A C 1
ATOM 608 O O . ARG A 1 80 ? 3.290 -8.460 5.480 1.00 97.25 80 ARG A O 1
ATOM 615 N N . PHE A 1 81 ? 3.564 -6.247 5.246 1.00 95.94 81 PHE A N 1
ATOM 616 C CA . PHE A 1 81 ? 2.156 -5.967 4.975 1.00 95.94 81 PHE A CA 1
ATOM 617 C C . PHE A 1 81 ? 1.674 -6.572 3.652 1.00 95.94 81 PHE A C 1
ATOM 619 O O . PHE A 1 81 ? 0.586 -7.140 3.606 1.00 95.94 81 PHE A O 1
ATOM 626 N N . ALA A 1 82 ? 2.501 -6.516 2.604 1.00 93.00 82 ALA A N 1
ATOM 627 C CA . ALA A 1 82 ? 2.219 -7.187 1.338 1.00 93.00 82 ALA A CA 1
ATOM 628 C C . ALA A 1 82 ? 2.117 -8.711 1.519 1.00 93.00 82 ALA A C 1
ATOM 630 O O . ALA A 1 82 ? 1.104 -9.292 1.149 1.00 93.00 82 ALA A O 1
ATOM 631 N N . ALA A 1 83 ? 3.085 -9.333 2.202 1.00 95.50 83 ALA A N 1
ATOM 632 C CA . ALA A 1 83 ? 3.070 -10.774 2.457 1.00 95.50 83 ALA A CA 1
ATOM 633 C C . ALA A 1 83 ? 1.836 -11.230 3.260 1.00 95.50 83 ALA A C 1
ATOM 635 O O . ALA A 1 83 ? 1.278 -12.291 2.990 1.00 95.50 83 ALA A O 1
ATOM 636 N N . MET A 1 84 ? 1.377 -10.426 4.228 1.00 96.06 84 MET A N 1
ATOM 637 C CA . MET A 1 84 ? 0.133 -10.704 4.956 1.00 96.06 84 MET A CA 1
ATOM 638 C C . MET A 1 84 ? -1.100 -10.627 4.051 1.00 96.06 84 MET A C 1
ATOM 640 O O . MET A 1 84 ? -2.009 -11.442 4.191 1.00 96.06 84 MET A O 1
ATOM 644 N N . ALA A 1 85 ? -1.142 -9.656 3.136 1.00 94.56 85 ALA A N 1
ATOM 645 C CA . ALA A 1 85 ? -2.246 -9.500 2.196 1.00 94.56 85 ALA A CA 1
ATOM 646 C C . ALA A 1 85 ? -2.302 -10.686 1.220 1.00 94.56 85 ALA A C 1
ATOM 648 O O . ALA A 1 85 ? -3.369 -11.275 1.042 1.00 94.56 85 ALA A O 1
ATOM 649 N N . ASP A 1 86 ? -1.142 -11.097 0.702 1.00 92.69 86 ASP A N 1
ATOM 650 C CA . ASP A 1 86 ? -0.993 -12.255 -0.181 1.00 92.69 86 ASP A CA 1
ATOM 651 C C . ASP A 1 86 ? -1.411 -13.554 0.523 1.00 92.69 86 ASP A C 1
ATOM 653 O O . ASP A 1 86 ? -2.217 -14.317 -0.009 1.00 92.69 86 ASP A O 1
ATOM 657 N N . ALA A 1 87 ? -0.941 -13.780 1.756 1.00 93.31 87 ALA A N 1
ATOM 658 C CA . ALA A 1 87 ? -1.309 -14.954 2.553 1.00 93.31 87 ALA A CA 1
ATOM 659 C C . ALA A 1 87 ? -2.814 -15.009 2.868 1.00 93.31 87 ALA A C 1
ATOM 661 O O . ALA A 1 87 ? -3.399 -16.088 2.941 1.00 93.31 87 ALA A O 1
ATOM 662 N N . ALA A 1 88 ? -3.449 -13.848 3.040 1.00 91.62 88 ALA A N 1
ATOM 663 C CA . ALA A 1 88 ? -4.889 -13.732 3.238 1.00 91.62 88 ALA A CA 1
ATOM 664 C C . ALA A 1 88 ? -5.691 -13.749 1.920 1.00 91.62 88 ALA A C 1
ATOM 666 O O . ALA A 1 88 ? -6.922 -13.777 1.967 1.00 91.62 88 ALA A O 1
ATOM 667 N N . GLY A 1 89 ? -5.026 -13.720 0.759 1.00 91.38 89 GLY A N 1
ATOM 668 C CA . GLY A 1 89 ? -5.658 -13.685 -0.561 1.00 91.38 89 GLY A CA 1
ATOM 669 C C . GLY A 1 89 ? -6.438 -12.398 -0.853 1.00 91.38 89 GLY A C 1
ATOM 670 O O . GLY A 1 89 ? -7.369 -12.416 -1.661 1.00 91.38 89 GLY A O 1
ATOM 671 N N . VAL A 1 90 ? -6.100 -11.288 -0.188 1.00 90.75 90 VAL A N 1
ATOM 672 C CA . VAL A 1 90 ? -6.812 -10.004 -0.295 1.00 90.75 90 VAL A CA 1
ATOM 673 C C . VAL A 1 90 ? -5.888 -8.879 -0.740 1.00 90.75 90 VAL A C 1
ATOM 675 O O . VAL A 1 90 ? -4.672 -8.947 -0.616 1.00 90.75 90 VAL A O 1
ATOM 678 N N . SER A 1 91 ? -6.470 -7.780 -1.220 1.00 91.25 91 SER A N 1
ATOM 679 C CA . SER A 1 91 ? -5.689 -6.573 -1.513 1.00 91.25 91 SER A CA 1
ATOM 680 C C . SER A 1 91 ? -5.156 -5.913 -0.232 1.00 91.25 91 SER A C 1
ATOM 682 O O . SER A 1 91 ? -5.825 -5.923 0.801 1.00 91.25 91 SER A O 1
ATOM 684 N N . MET A 1 92 ? -4.007 -5.232 -0.317 1.00 91.44 92 MET A N 1
ATOM 685 C CA . MET A 1 92 ? -3.454 -4.441 0.798 1.00 91.44 92 MET A CA 1
ATOM 686 C C . MET A 1 92 ? -4.458 -3.420 1.366 1.00 91.44 92 MET A C 1
ATOM 688 O O . MET A 1 92 ? -4.522 -3.230 2.576 1.00 91.44 92 MET A O 1
ATOM 692 N N . ASN A 1 93 ? -5.280 -2.797 0.515 1.00 91.94 93 ASN A N 1
ATOM 693 C CA . ASN A 1 93 ? -6.302 -1.841 0.960 1.00 91.94 93 ASN A CA 1
ATOM 694 C C . ASN A 1 93 ? -7.395 -2.514 1.805 1.00 91.94 93 ASN A C 1
ATOM 696 O O . ASN A 1 93 ? -7.857 -1.947 2.788 1.00 91.94 93 ASN A O 1
ATOM 700 N N . GLU A 1 94 ? -7.798 -3.730 1.438 1.00 92.69 94 GLU A N 1
ATOM 701 C CA . GLU A 1 94 ? -8.783 -4.494 2.205 1.00 92.69 94 GLU A CA 1
ATOM 702 C C . GLU A 1 94 ? -8.205 -4.993 3.528 1.00 92.69 94 GLU A C 1
ATOM 704 O O . GLU A 1 94 ? -8.861 -4.900 4.564 1.00 92.69 94 GLU A O 1
ATOM 709 N N . LEU A 1 95 ? -6.960 -5.477 3.513 1.00 94.69 95 LEU A N 1
ATOM 710 C CA . LEU A 1 95 ? -6.262 -5.842 4.742 1.00 94.69 95 LEU A CA 1
ATOM 711 C C . LEU A 1 95 ? -6.175 -4.645 5.699 1.00 94.69 95 LEU A C 1
ATOM 713 O O . LEU A 1 95 ? -6.383 -4.806 6.900 1.00 94.69 95 LEU A O 1
ATOM 717 N N . PHE A 1 96 ? -5.917 -3.448 5.167 1.00 94.12 96 PHE A N 1
ATOM 718 C CA . PHE A 1 96 ? -5.872 -2.220 5.954 1.00 94.12 96 PHE A CA 1
ATOM 719 C C . PHE A 1 96 ? -7.220 -1.903 6.613 1.00 94.12 96 PHE A C 1
ATOM 721 O O . PHE A 1 96 ? -7.256 -1.648 7.812 1.00 94.12 96 PHE A O 1
ATOM 728 N N . GLU A 1 97 ? -8.331 -1.983 5.877 1.00 93.06 97 GLU A N 1
ATOM 729 C CA . GLU A 1 97 ? -9.678 -1.770 6.431 1.00 93.06 97 GLU A CA 1
ATOM 730 C C . GLU A 1 97 ? -10.001 -2.768 7.554 1.00 93.06 97 GLU A C 1
ATOM 732 O O . GLU A 1 97 ? -10.499 -2.375 8.610 1.00 93.06 97 GLU A O 1
ATOM 737 N N . ARG A 1 98 ? -9.661 -4.052 7.364 1.00 94.88 98 ARG A N 1
ATOM 738 C CA . ARG A 1 98 ? -9.840 -5.093 8.390 1.00 94.88 98 ARG A CA 1
ATOM 739 C C . ARG A 1 98 ? -9.010 -4.805 9.641 1.00 94.88 98 ARG A C 1
ATOM 741 O O . ARG A 1 98 ? -9.528 -4.905 10.751 1.00 94.88 98 ARG A O 1
ATOM 748 N N . ALA A 1 99 ? -7.741 -4.437 9.465 1.00 95.50 99 ALA A N 1
ATOM 749 C CA . ALA A 1 99 ? -6.851 -4.090 10.569 1.00 95.50 99 ALA A CA 1
ATOM 750 C C . ALA A 1 99 ? -7.353 -2.854 11.330 1.00 95.50 99 ALA A C 1
ATOM 752 O O . ALA A 1 99 ? -7.366 -2.851 12.559 1.00 95.50 99 ALA A O 1
ATOM 753 N N . PHE A 1 100 ? -7.828 -1.834 10.612 1.00 94.56 100 PHE A N 1
ATOM 754 C CA . PHE A 1 100 ? -8.381 -0.621 11.206 1.00 94.56 100 PHE A CA 1
ATOM 755 C C . PHE A 1 100 ? -9.661 -0.900 12.006 1.00 94.56 100 PHE A C 1
ATOM 757 O O . PHE A 1 100 ? -9.786 -0.446 13.140 1.00 94.56 100 PHE A O 1
ATOM 764 N N . ALA A 1 101 ? -10.579 -1.711 11.472 1.00 95.12 101 ALA A N 1
ATOM 765 C CA . ALA A 1 101 ? -11.785 -2.119 12.192 1.00 95.12 101 ALA A CA 1
ATOM 766 C C . ALA A 1 101 ? -11.464 -2.930 13.462 1.00 95.12 101 ALA A C 1
ATOM 768 O O . ALA A 1 101 ? -12.087 -2.727 14.504 1.00 95.12 101 ALA A O 1
ATOM 769 N N . ALA A 1 102 ? -10.473 -3.827 13.395 1.00 95.25 102 ALA A N 1
ATOM 770 C CA . ALA A 1 102 ? -10.007 -4.578 14.558 1.00 95.25 102 ALA A CA 1
ATOM 771 C C . ALA A 1 102 ? -9.391 -3.662 15.629 1.00 95.25 102 ALA A C 1
ATOM 773 O O . ALA A 1 102 ? -9.657 -3.854 16.814 1.00 95.25 102 ALA A O 1
ATOM 774 N N . TYR A 1 103 ? -8.622 -2.650 15.213 1.00 95.56 103 TYR A N 1
ATOM 775 C CA . TYR A 1 103 ? -8.068 -1.641 16.113 1.00 95.56 103 TYR A CA 1
ATOM 776 C C . TYR A 1 103 ? -9.171 -0.844 16.826 1.00 95.56 103 TYR A C 1
ATOM 778 O O . TYR A 1 103 ? -9.161 -0.777 18.053 1.00 95.56 103 TYR A O 1
ATOM 786 N N . LEU A 1 104 ? -10.174 -0.336 16.096 1.00 95.62 104 LEU A N 1
ATOM 787 C CA . LEU A 1 104 ? -11.312 0.377 16.697 1.00 95.62 104 LEU A CA 1
ATOM 788 C C . LEU A 1 104 ? -12.042 -0.478 17.738 1.00 95.62 104 LEU A C 1
ATOM 790 O O . LEU A 1 104 ? -12.239 -0.040 18.865 1.00 95.62 104 LEU A O 1
ATOM 794 N N . LYS A 1 105 ? -12.338 -1.740 17.405 1.00 94.69 105 LYS A N 1
ATOM 795 C CA . LYS A 1 105 ? -12.977 -2.674 18.343 1.00 94.69 105 LYS A CA 1
ATOM 796 C C . LYS A 1 105 ? -12.155 -2.889 19.620 1.00 94.69 105 LYS A C 1
ATOM 798 O O . LYS A 1 105 ? -12.728 -3.137 20.676 1.00 94.69 105 LYS A O 1
ATOM 803 N N . SER A 1 106 ? -10.825 -2.856 19.520 1.00 94.25 106 SER A N 1
ATOM 804 C CA . SER A 1 106 ? -9.947 -3.016 20.682 1.00 94.25 106 SER A CA 1
ATOM 805 C C . SER A 1 106 ? -9.902 -1.779 21.580 1.00 94.25 106 SER A C 1
ATOM 807 O O . SER A 1 106 ? -9.737 -1.932 22.785 1.00 94.25 106 SER A O 1
ATOM 809 N N . GLU A 1 107 ? -10.089 -0.584 21.016 1.00 92.44 107 GLU A N 1
ATOM 810 C CA . GLU A 1 107 ? -10.166 0.662 21.787 1.00 92.44 107 GLU A CA 1
ATOM 811 C C . GLU A 1 107 ? -11.557 0.863 22.406 1.00 92.44 107 GLU A C 1
ATOM 813 O O . GLU A 1 107 ? -11.639 1.296 23.547 1.00 92.44 107 GLU A O 1
ATOM 818 N N . ASP A 1 108 ? -12.640 0.465 21.728 1.00 82.69 108 ASP A N 1
ATOM 819 C CA . ASP A 1 108 ? -14.006 0.511 22.288 1.00 82.69 108 ASP A CA 1
ATOM 820 C C . ASP A 1 108 ? -14.193 -0.429 23.497 1.00 82.69 108 ASP A C 1
ATOM 822 O O . ASP A 1 108 ? -15.121 -0.271 24.289 1.00 82.69 108 ASP A O 1
ATOM 826 N N . GLY A 1 109 ? -13.338 -1.449 23.618 1.00 71.69 109 GLY A N 1
ATOM 827 C CA . GLY A 1 109 ? -13.318 -2.385 24.743 1.00 71.69 109 GLY A CA 1
ATOM 828 C C . GLY A 1 109 ? -12.426 -1.959 25.914 1.00 71.69 109 GLY A C 1
ATOM 829 O O . GLY A 1 109 ? -12.236 -2.767 26.826 1.00 71.69 109 GLY A O 1
ATOM 830 N N . ARG A 1 110 ? -11.845 -0.755 25.870 1.00 55.59 110 ARG A N 1
ATOM 831 C CA . ARG A 1 110 ? -10.946 -0.189 26.884 1.00 55.59 110 ARG A CA 1
ATOM 832 C C . ARG A 1 110 ? -11.656 0.866 27.726 1.00 55.59 110 ARG A C 1
ATOM 834 O O . ARG A 1 110 ? -11.347 0.913 28.937 1.00 55.59 110 ARG A O 1
#

Foldseek 3Di:
DDDDDPPDPDDPPDPVVVVPVVPDDDDDDDPDPVVVVVVCVVVVNDDPPPPVDPLPPPPDDDDPDDDDDDDDDDPVVVVVLVVVCSVVVHDSVVVVVVVVVVVVVVVVVD